Protein AF-A0A1D3RR17-F1 (afdb_monomer)

Mean predicted aligned error: 8.39 Å

Sequence (86 aa):
MSLNFSIANVVYVKNLSANVSEEDIREKFQECDEIINVVFKKFPGTNQKYCQIEFKTSEGITKSSRLNGELLLKIFFFIFLYFFIC

Radius of gyration: 12.67 Å; Cα contacts (8 Å, |Δi|>4): 136; chains: 1; bounding box: 32×25×32 Å

pLDDT: mean 73.02, std 13.8, range [33.94, 87.31]

Foldseek 3Di:
DDPPPPVFLKKKKWPDDPPDDPVLVCVVLVVQAAWPDKDWDADVPDNTIMIMTTGPDNSSSVSVQVCQQPARPNTHMHIDDPPPPD

Structure (mmCIF, N/CA/C/O backbone):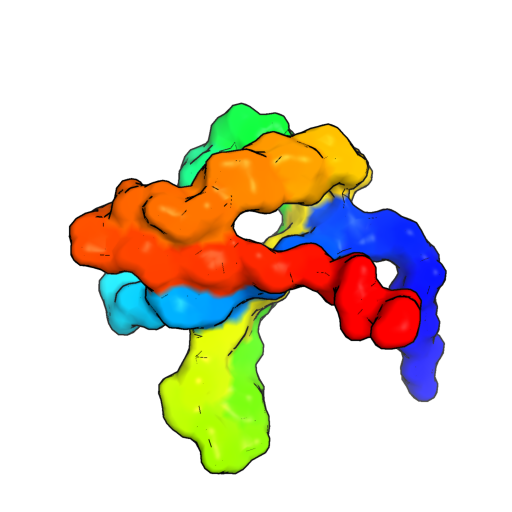
data_AF-A0A1D3RR17-F1
#
_entry.id   AF-A0A1D3RR17-F1
#
loop_
_atom_site.group_PDB
_atom_site.id
_atom_site.type_symbol
_atom_site.label_atom_id
_atom_site.label_alt_id
_atom_site.label_comp_id
_atom_site.label_asym_id
_atom_site.label_entity_id
_atom_site.label_seq_id
_atom_site.pdbx_PDB_ins_code
_atom_site.Cartn_x
_atom_site.Cartn_y
_atom_site.Cartn_z
_atom_site.occupancy
_atom_site.B_iso_or_equiv
_atom_site.auth_seq_id
_atom_site.auth_comp_id
_atom_site.auth_asym_id
_atom_site.auth_atom_id
_atom_site.pdbx_PDB_model_num
ATOM 1 N N . MET A 1 1 ? -14.701 -13.507 -17.875 1.00 37.22 1 MET A N 1
ATOM 2 C CA . MET A 1 1 ? -14.362 -13.613 -16.441 1.00 37.22 1 MET A CA 1
ATOM 3 C C . MET A 1 1 ? -14.682 -12.290 -15.787 1.00 37.22 1 MET A C 1
ATOM 5 O O . MET A 1 1 ? -14.208 -11.263 -16.255 1.00 37.22 1 MET A O 1
ATOM 9 N N . SER A 1 2 ? -15.578 -12.328 -14.807 1.00 33.94 2 SER A N 1
ATOM 10 C CA . SER A 1 2 ? -16.191 -11.164 -14.176 1.00 33.94 2 SER A CA 1
ATOM 11 C C . SER A 1 2 ? -15.145 -10.291 -13.486 1.00 33.94 2 SER A C 1
ATOM 13 O O . SER A 1 2 ? -14.569 -10.688 -12.477 1.00 33.94 2 SER A O 1
ATOM 15 N N . LEU A 1 3 ? -14.924 -9.089 -14.016 1.00 44.31 3 LEU A N 1
ATOM 16 C CA . LEU A 1 3 ? -14.347 -7.990 -13.252 1.00 44.31 3 LEU A CA 1
ATOM 17 C C . LEU A 1 3 ? -15.443 -7.533 -12.286 1.00 44.31 3 LEU A C 1
ATOM 19 O O . LEU A 1 3 ? -16.292 -6.722 -12.643 1.00 44.31 3 LEU A O 1
ATOM 23 N N . ASN A 1 4 ? -15.482 -8.134 -11.094 1.00 40.66 4 ASN A N 1
ATOM 24 C CA . ASN A 1 4 ? -16.307 -7.644 -9.996 1.00 40.66 4 ASN A CA 1
ATOM 25 C C . ASN A 1 4 ? -15.786 -6.254 -9.613 1.00 40.66 4 ASN A C 1
ATOM 27 O O . ASN A 1 4 ? -14.881 -6.109 -8.797 1.00 40.66 4 ASN A O 1
ATOM 31 N N . PHE A 1 5 ? -16.362 -5.228 -10.232 1.00 47.62 5 PHE A N 1
ATOM 32 C CA . PHE A 1 5 ? -16.261 -3.826 -9.837 1.00 47.62 5 PHE A CA 1
ATOM 33 C C . PHE A 1 5 ? -17.091 -3.611 -8.558 1.00 47.62 5 PHE A C 1
ATOM 35 O O . PHE A 1 5 ? -18.011 -2.806 -8.504 1.00 47.62 5 PHE A O 1
ATOM 42 N N . SER A 1 6 ? -16.834 -4.414 -7.530 1.00 45.06 6 SER A N 1
ATOM 43 C CA . SER A 1 6 ? -17.621 -4.419 -6.304 1.00 45.06 6 SER A CA 1
ATOM 44 C C . SER A 1 6 ? -16.863 -3.652 -5.236 1.00 45.06 6 SER A C 1
ATOM 46 O O . SER A 1 6 ? -16.224 -4.283 -4.410 1.00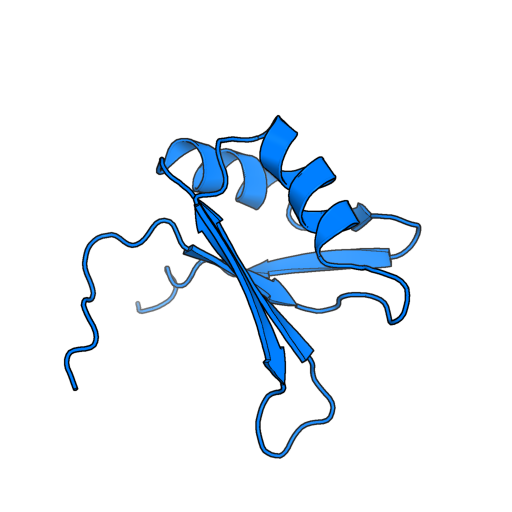 45.06 6 SER A O 1
ATOM 48 N N . ILE A 1 7 ? -16.871 -2.312 -5.292 1.00 56.88 7 ILE A N 1
ATOM 49 C CA . ILE A 1 7 ? -16.399 -1.421 -4.201 1.00 56.88 7 ILE A CA 1
ATOM 50 C C . ILE A 1 7 ? -15.047 -1.887 -3.613 1.00 56.88 7 ILE A C 1
ATOM 52 O O . ILE A 1 7 ? -14.802 -1.829 -2.413 1.00 56.88 7 ILE A O 1
ATOM 56 N N . ALA A 1 8 ? -14.174 -2.447 -4.455 1.00 62.28 8 ALA A N 1
ATOM 57 C CA . ALA A 1 8 ? -13.030 -3.184 -3.954 1.00 62.28 8 ALA A CA 1
ATOM 58 C C . ALA A 1 8 ? -12.085 -2.151 -3.343 1.00 62.28 8 ALA A C 1
ATOM 60 O O . ALA A 1 8 ? -11.595 -1.269 -4.053 1.00 62.28 8 ALA A O 1
ATOM 61 N N . ASN A 1 9 ? -11.894 -2.226 -2.025 1.00 77.56 9 ASN A N 1
ATOM 62 C CA . ASN A 1 9 ? -10.988 -1.382 -1.261 1.00 77.56 9 ASN A CA 1
ATOM 63 C C . ASN A 1 9 ? -9.562 -1.763 -1.661 1.00 77.56 9 ASN A C 1
ATOM 65 O O . ASN A 1 9 ? -8.829 -2.397 -0.915 1.00 77.56 9 ASN A O 1
ATOM 69 N N . VAL A 1 10 ? -9.182 -1.422 -2.885 1.00 79.56 10 VAL A N 1
ATOM 70 C CA . VAL A 1 10 ? -7.953 -1.876 -3.507 1.00 79.56 10 VAL A CA 1
ATOM 71 C C . VAL A 1 10 ? -7.105 -0.675 -3.864 1.00 79.56 10 VAL A C 1
ATOM 73 O O . VAL A 1 10 ? -7.534 0.254 -4.551 1.00 79.56 10 VAL A O 1
ATOM 76 N N . VAL A 1 11 ? -5.868 -0.726 -3.402 1.00 82.00 11 VAL A N 1
ATOM 77 C CA . VAL A 1 11 ? -4.874 0.323 -3.534 1.00 82.00 11 VAL A CA 1
ATOM 78 C C . VAL A 1 11 ? -3.770 -0.172 -4.440 1.00 82.00 11 VAL A C 1
ATOM 80 O O . VAL A 1 11 ? -3.278 -1.289 -4.290 1.00 82.00 11 VAL A O 1
ATOM 83 N N . TYR A 1 12 ? -3.359 0.670 -5.381 1.00 82.50 12 TYR A N 1
ATOM 84 C CA . TYR A 1 12 ? -2.271 0.344 -6.287 1.00 82.50 12 TYR A CA 1
ATOM 85 C C . TYR A 1 12 ? -1.053 1.163 -5.913 1.00 82.50 12 TYR A C 1
ATOM 87 O O . TYR A 1 12 ? -1.070 2.387 -6.000 1.00 82.50 12 TYR A O 1
ATOM 95 N N . VAL A 1 13 ? 0.020 0.491 -5.523 1.00 81.62 13 VAL A N 1
ATOM 96 C CA . VAL A 1 13 ? 1.276 1.132 -5.151 1.00 81.62 13 VAL A CA 1
ATOM 97 C C . VAL A 1 13 ? 2.271 0.989 -6.295 1.00 81.62 13 VAL A C 1
ATOM 99 O O . VAL A 1 13 ? 2.577 -0.113 -6.755 1.00 81.62 13 VAL A O 1
ATOM 102 N N . LYS A 1 14 ? 2.770 2.124 -6.776 1.00 78.81 14 LYS A N 1
ATOM 103 C CA . LYS A 1 14 ? 3.818 2.244 -7.792 1.00 78.81 14 LYS A CA 1
ATOM 104 C C . LYS A 1 14 ? 5.076 2.848 -7.170 1.00 78.81 14 LYS A C 1
ATOM 106 O O . LYS A 1 14 ? 5.045 3.392 -6.068 1.00 78.81 14 LYS A O 1
ATOM 111 N N . ASN A 1 15 ? 6.182 2.768 -7.910 1.00 76.81 15 ASN A N 1
ATOM 112 C CA . ASN A 1 15 ? 7.489 3.282 -7.491 1.00 76.81 15 ASN A CA 1
ATOM 113 C C . ASN A 1 15 ? 8.060 2.588 -6.239 1.00 76.81 15 ASN A C 1
ATOM 115 O O . ASN A 1 15 ? 8.653 3.211 -5.365 1.00 76.81 15 ASN A O 1
ATOM 119 N N . LEU A 1 16 ? 7.870 1.271 -6.152 1.00 71.94 16 LEU A N 1
ATOM 120 C CA . LEU A 1 16 ? 8.414 0.459 -5.069 1.00 71.94 16 LEU A CA 1
ATOM 121 C C . LEU A 1 16 ? 9.878 0.108 -5.335 1.00 71.94 16 LEU A C 1
ATOM 123 O O . LEU A 1 16 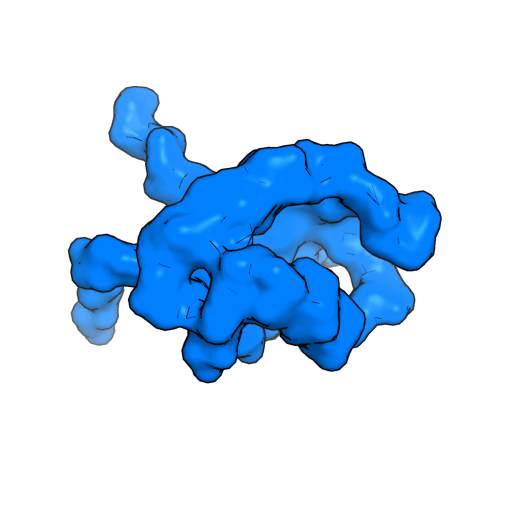? 10.244 -0.298 -6.446 1.00 71.94 16 LEU A O 1
ATOM 127 N N . SER A 1 17 ? 10.699 0.202 -4.289 1.00 67.94 17 SER A N 1
ATOM 128 C CA . SER A 1 17 ? 12.100 -0.215 -4.336 1.00 67.94 17 SER A CA 1
ATOM 129 C C . SER A 1 17 ? 12.258 -1.676 -4.768 1.00 67.94 17 SER A C 1
ATOM 131 O O . SER A 1 17 ? 11.362 -2.505 -4.615 1.00 67.94 17 SER A O 1
ATOM 133 N N . ALA A 1 18 ? 13.432 -2.037 -5.290 1.00 68.81 18 ALA A N 1
ATOM 134 C CA . ALA A 1 18 ? 13.858 -3.440 -5.362 1.00 68.81 18 ALA A CA 1
ATOM 135 C C . ALA A 1 18 ? 13.939 -4.114 -3.993 1.00 68.81 18 ALA A C 1
ATOM 137 O O . ALA A 1 18 ? 13.793 -5.326 -3.925 1.00 68.81 18 ALA A O 1
ATOM 138 N N . ASN A 1 19 ? 14.099 -3.319 -2.940 1.00 72.75 19 ASN A N 1
ATOM 139 C CA . ASN A 1 19 ? 14.277 -3.800 -1.582 1.00 72.75 19 ASN A CA 1
ATOM 140 C C . ASN A 1 19 ? 12.985 -3.878 -0.758 1.00 72.75 19 ASN A C 1
ATOM 142 O O . ASN A 1 19 ? 13.056 -4.272 0.397 1.00 72.75 19 ASN A O 1
ATOM 146 N N . VAL A 1 20 ? 11.847 -3.450 -1.315 1.00 75.38 20 VAL A N 1
ATOM 147 C CA . VAL A 1 20 ? 10.548 -3.556 -0.642 1.00 75.38 20 VAL A CA 1
ATOM 148 C C . VAL A 1 20 ? 9.969 -4.939 -0.898 1.00 75.38 20 VAL A C 1
ATOM 150 O O . VAL A 1 20 ? 9.799 -5.324 -2.060 1.00 75.38 20 VAL A O 1
ATOM 153 N N . SER A 1 21 ? 9.633 -5.636 0.184 1.00 80.62 21 SER A N 1
ATOM 154 C CA . SER A 1 21 ? 8.952 -6.925 0.147 1.00 80.62 21 SER A CA 1
ATOM 155 C C . SER A 1 21 ? 7.458 -6.774 0.425 1.00 80.62 21 SER A C 1
ATOM 157 O O . SER A 1 21 ? 6.969 -5.718 0.836 1.00 80.62 21 SER A O 1
ATOM 159 N N . GLU A 1 22 ? 6.713 -7.852 0.190 1.00 82.06 22 GLU A N 1
ATOM 160 C CA . GLU A 1 22 ? 5.307 -7.942 0.588 1.00 82.06 22 GLU A CA 1
ATOM 161 C C . GLU A 1 22 ? 5.113 -7.693 2.077 1.00 82.06 22 GLU A C 1
ATOM 163 O O . GLU A 1 22 ? 4.180 -6.996 2.461 1.00 82.06 22 GLU A O 1
ATOM 168 N N . GLU A 1 23 ? 6.029 -8.212 2.889 1.00 84.12 23 GLU A N 1
ATOM 169 C CA . GLU A 1 23 ? 6.010 -8.085 4.340 1.00 84.12 23 GLU A CA 1
ATOM 170 C C . GLU A 1 23 ? 6.116 -6.620 4.770 1.00 84.12 23 GLU A C 1
ATOM 172 O O . GLU A 1 23 ? 5.258 -6.167 5.514 1.00 84.12 23 GLU A O 1
ATOM 177 N N . ASP A 1 24 ? 7.048 -5.838 4.211 1.00 83.44 24 ASP A N 1
ATOM 178 C CA . ASP A 1 24 ? 7.192 -4.408 4.531 1.00 83.44 24 ASP A CA 1
ATOM 179 C C . ASP A 1 24 ? 5.932 -3.601 4.192 1.00 83.44 24 ASP A C 1
ATOM 181 O O . ASP A 1 24 ? 5.510 -2.713 4.935 1.00 83.44 24 ASP A O 1
ATOM 185 N N . ILE A 1 25 ? 5.319 -3.898 3.041 1.00 81.44 25 ILE A N 1
ATOM 186 C CA . ILE A 1 25 ? 4.056 -3.273 2.646 1.00 81.44 25 ILE A CA 1
ATOM 187 C C . ILE A 1 25 ? 2.957 -3.708 3.605 1.00 81.44 25 ILE A C 1
ATOM 189 O O . ILE A 1 25 ? 2.217 -2.876 4.119 1.00 81.44 25 ILE A O 1
ATOM 193 N N . ARG A 1 26 ? 2.853 -5.000 3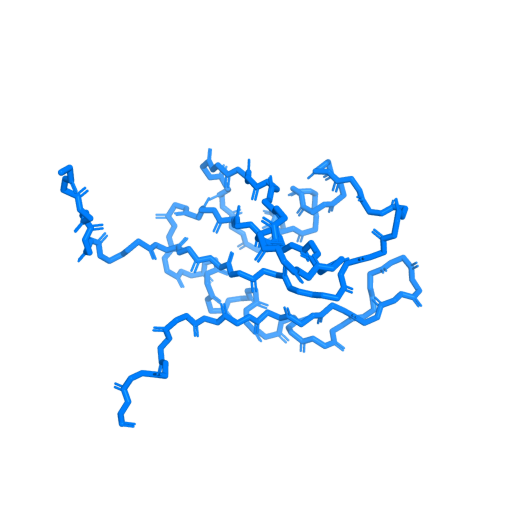.894 1.00 84.88 26 ARG A N 1
ATOM 194 C CA . ARG A 1 26 ? 1.854 -5.503 4.823 1.00 84.88 26 ARG A CA 1
ATOM 195 C C . ARG A 1 26 ? 2.019 -4.859 6.195 1.00 84.88 26 ARG A C 1
ATOM 197 O O . ARG A 1 26 ? 1.027 -4.424 6.758 1.00 84.88 26 ARG A O 1
ATOM 204 N N . GLU A 1 27 ? 3.243 -4.697 6.685 1.00 84.56 27 GLU A N 1
ATOM 205 C CA . GLU A 1 27 ? 3.522 -4.063 7.968 1.00 84.56 27 GLU A CA 1
ATOM 206 C C . GLU A 1 27 ? 3.237 -2.562 7.990 1.00 84.56 27 GLU A C 1
ATOM 208 O O . GLU A 1 27 ? 2.703 -2.046 8.971 1.00 84.56 27 GLU A O 1
ATOM 213 N N . LYS A 1 28 ? 3.538 -1.847 6.905 1.00 81.94 28 LYS A N 1
ATOM 214 C CA . LYS A 1 28 ? 3.258 -0.410 6.847 1.00 81.94 28 LYS A CA 1
ATOM 215 C C . LYS A 1 28 ? 1.769 -0.121 6.693 1.00 81.94 28 LYS A C 1
ATOM 217 O O . LYS A 1 28 ? 1.257 0.841 7.258 1.00 81.94 28 LYS A O 1
ATOM 222 N N . PHE A 1 29 ? 1.076 -0.937 5.908 1.00 81.00 29 PHE A N 1
ATOM 223 C CA . PHE A 1 29 ? -0.328 -0.721 5.593 1.00 81.00 29 PHE A CA 1
ATOM 224 C C . PHE A 1 29 ? -1.274 -1.405 6.601 1.00 81.00 29 PHE A C 1
ATOM 226 O O . PHE A 1 29 ? -2.402 -0.936 6.737 1.00 81.00 29 PHE A O 1
ATOM 233 N N . GLN A 1 30 ? -0.832 -2.417 7.368 1.00 84.00 30 GLN A N 1
ATOM 234 C CA . GLN A 1 30 ? -1.625 -2.981 8.479 1.00 84.00 30 GLN A CA 1
ATOM 235 C C . GLN A 1 30 ? -1.850 -1.961 9.601 1.00 84.00 30 GLN A C 1
ATOM 237 O O . GLN A 1 30 ? -2.846 -2.039 10.311 1.00 84.00 30 GLN A O 1
ATOM 242 N N . GLU A 1 31 ? -0.935 -0.996 9.760 1.00 83.50 31 GLU A N 1
ATOM 243 C CA . GLU A 1 31 ? -1.081 0.106 10.721 1.00 83.50 31 GLU A CA 1
ATOM 244 C C . GLU A 1 31 ? -2.265 1.016 10.349 1.00 83.50 31 GLU A C 1
ATOM 246 O O . GLU A 1 31 ? -2.887 1.633 11.213 1.00 83.50 31 GLU A O 1
ATOM 251 N N . CYS A 1 32 ? -2.611 1.074 9.059 1.00 80.50 32 CYS A N 1
ATOM 252 C CA . CYS A 1 32 ? -3.784 1.796 8.585 1.00 80.50 32 CYS A CA 1
ATOM 253 C C . CYS A 1 32 ? -5.071 0.991 8.793 1.00 80.50 32 CYS A C 1
ATOM 255 O O . CYS A 1 32 ? -6.035 1.535 9.343 1.00 80.50 32 CYS A O 1
ATOM 257 N N . ASP A 1 33 ? -5.107 -0.252 8.296 1.00 84.44 33 ASP A N 1
ATOM 258 C CA . ASP A 1 33 ? -6.293 -1.119 8.312 1.00 84.44 33 ASP A CA 1
ATOM 259 C C . ASP A 1 33 ? -5.958 -2.591 8.008 1.00 84.44 33 ASP A C 1
ATOM 261 O O . ASP A 1 33 ? -4.840 -2.921 7.617 1.00 84.44 33 ASP A O 1
ATOM 265 N N . GLU A 1 34 ? -6.938 -3.489 8.139 1.00 87.00 34 GLU A N 1
ATOM 266 C CA . GLU A 1 34 ? -6.743 -4.919 7.890 1.00 87.00 34 GLU A CA 1
ATOM 267 C C . GLU A 1 34 ? -6.610 -5.204 6.386 1.00 87.00 34 GLU A C 1
ATOM 269 O O . GLU A 1 34 ? -7.521 -4.952 5.590 1.00 87.00 34 GLU A O 1
ATOM 274 N N . ILE A 1 35 ? -5.462 -5.758 5.998 1.00 87.31 35 ILE A N 1
ATOM 275 C CA . ILE A 1 35 ? -5.171 -6.157 4.621 1.00 87.31 35 ILE A CA 1
ATOM 276 C C . ILE A 1 35 ? -5.669 -7.583 4.403 1.00 87.31 35 ILE A C 1
ATOM 278 O O . ILE A 1 35 ? -5.217 -8.515 5.069 1.00 87.31 35 ILE A O 1
ATOM 282 N N . ILE A 1 36 ? -6.569 -7.748 3.439 1.00 86.25 36 ILE A N 1
ATOM 283 C CA . ILE A 1 36 ? -7.087 -9.046 3.005 1.00 86.25 36 ILE A CA 1
ATOM 284 C C . ILE A 1 36 ? -6.077 -9.730 2.091 1.00 86.25 36 ILE A C 1
ATOM 286 O O . ILE A 1 36 ? -5.821 -10.924 2.237 1.00 86.25 36 ILE A O 1
ATOM 290 N N . ASN A 1 37 ? -5.513 -8.986 1.138 1.00 84.06 37 ASN A N 1
ATOM 291 C CA . ASN A 1 37 ? -4.649 -9.575 0.126 1.00 84.06 37 ASN A CA 1
ATOM 292 C C . ASN A 1 37 ? -3.599 -8.588 -0.383 1.00 84.06 37 ASN A C 1
ATOM 294 O O . ASN A 1 37 ? -3.872 -7.398 -0.529 1.00 84.06 37 ASN A O 1
ATOM 298 N N . VAL A 1 38 ? -2.407 -9.086 -0.702 1.00 85.75 38 VAL A N 1
ATOM 299 C CA . VAL A 1 38 ? -1.343 -8.308 -1.344 1.00 85.75 38 VAL A CA 1
ATOM 300 C C . VAL A 1 38 ? -0.881 -9.072 -2.574 1.00 85.75 38 VAL A C 1
ATOM 302 O O . VAL A 1 38 ? -0.666 -10.276 -2.529 1.00 85.75 38 VAL A O 1
ATOM 305 N N . VAL A 1 39 ? -0.791 -8.386 -3.710 1.00 84.69 39 VAL A N 1
ATOM 306 C CA . VAL A 1 39 ? -0.440 -9.002 -4.987 1.00 84.69 39 VAL A CA 1
ATOM 307 C C . VAL A 1 39 ? 0.528 -8.108 -5.745 1.00 84.69 39 VAL A C 1
ATOM 309 O O . VAL A 1 39 ? 0.179 -7.024 -6.215 1.00 84.69 39 VAL A O 1
ATOM 312 N N . PHE A 1 40 ? 1.746 -8.597 -5.950 1.00 83.00 40 PHE A N 1
ATOM 313 C CA . PHE A 1 40 ? 2.735 -7.926 -6.786 1.00 83.00 40 PHE A CA 1
ATOM 314 C C . PHE A 1 40 ? 2.573 -8.352 -8.238 1.00 83.00 40 PHE A C 1
ATOM 316 O O . PHE A 1 40 ? 2.646 -9.531 -8.580 1.00 83.00 40 PHE A O 1
ATOM 323 N N . LYS A 1 41 ? 2.387 -7.374 -9.121 1.00 79.50 41 LYS A N 1
ATOM 324 C CA . LYS A 1 41 ? 2.284 -7.589 -10.562 1.00 79.50 41 LYS A CA 1
ATOM 325 C C . LYS A 1 41 ? 3.318 -6.741 -11.288 1.00 79.50 41 LYS A C 1
ATOM 327 O O . LYS A 1 41 ? 3.729 -5.668 -10.850 1.00 79.50 41 LYS A O 1
ATOM 332 N N . LYS A 1 42 ? 3.769 -7.241 -12.431 1.00 78.00 42 LYS A N 1
ATOM 333 C CA . LYS A 1 42 ? 4.609 -6.488 -13.364 1.00 78.00 42 LYS A CA 1
ATOM 334 C C . LYS A 1 42 ? 3.747 -6.085 -14.545 1.00 78.00 42 LYS A C 1
ATOM 336 O O . LYS A 1 42 ? 2.946 -6.893 -15.012 1.00 78.00 42 LYS A O 1
ATOM 341 N N . PHE A 1 43 ? 3.891 -4.847 -15.011 1.00 73.00 43 PHE A N 1
ATOM 342 C CA . PHE A 1 43 ? 3.209 -4.438 -16.230 1.00 73.00 43 PHE A CA 1
ATOM 343 C C . PHE A 1 43 ? 3.829 -5.184 -17.421 1.00 73.00 43 PHE A C 1
ATOM 345 O O . PHE A 1 43 ? 5.043 -5.109 -17.619 1.00 73.00 43 PHE A O 1
ATOM 352 N N . PRO A 1 44 ? 3.037 -5.907 -18.229 1.00 68.19 44 PRO A N 1
ATOM 353 C CA . PRO A 1 44 ? 3.555 -6.533 -19.437 1.00 68.19 44 PRO A CA 1
ATOM 354 C C . PRO A 1 44 ? 4.038 -5.434 -20.396 1.00 68.19 44 PRO A C 1
ATOM 356 O O . PRO A 1 44 ? 3.286 -4.526 -20.737 1.00 68.19 44 PRO A O 1
ATOM 359 N N . GLY A 1 45 ? 5.313 -5.483 -20.789 1.00 69.69 45 GLY A N 1
ATOM 360 C CA . GLY A 1 45 ? 5.921 -4.513 -21.711 1.00 69.69 45 GLY A CA 1
ATOM 361 C C . GLY A 1 45 ? 6.604 -3.304 -21.062 1.00 69.69 45 GLY A C 1
ATOM 362 O O . GLY A 1 45 ? 7.274 -2.549 -21.758 1.00 69.69 45 GLY A O 1
ATOM 363 N N . THR A 1 46 ? 6.521 -3.125 -19.740 1.00 65.56 46 THR A N 1
ATOM 364 C CA . THR A 1 46 ? 7.358 -2.151 -19.018 1.00 65.56 46 THR A CA 1
ATOM 365 C C . THR A 1 46 ? 8.070 -2.831 -17.858 1.00 65.56 46 THR A C 1
ATOM 367 O O . THR A 1 46 ? 7.490 -3.648 -17.153 1.00 65.56 46 THR A O 1
ATOM 370 N N . ASN A 1 47 ? 9.318 -2.448 -17.573 1.00 67.50 47 ASN A N 1
ATOM 371 C CA . ASN A 1 47 ? 10.036 -2.900 -16.368 1.00 67.50 47 ASN A CA 1
ATOM 372 C C . ASN A 1 47 ? 9.454 -2.306 -15.063 1.00 67.50 47 ASN A C 1
ATOM 374 O O . ASN A 1 47 ? 10.112 -2.270 -14.025 1.00 67.50 47 ASN A O 1
ATOM 378 N N . GLN A 1 48 ? 8.212 -1.823 -15.113 1.00 70.38 48 GLN A N 1
ATOM 379 C CA . GLN A 1 48 ? 7.496 -1.243 -13.996 1.00 70.38 48 GLN A CA 1
ATOM 380 C C . GLN A 1 48 ? 6.728 -2.342 -13.267 1.00 70.38 48 GLN A C 1
ATOM 382 O O . GLN A 1 48 ? 5.874 -3.040 -13.819 1.00 70.38 48 GLN A O 1
ATOM 387 N N . LYS A 1 49 ? 7.042 -2.475 -11.988 1.00 75.88 49 LYS A N 1
ATOM 388 C CA . LYS A 1 49 ? 6.344 -3.329 -11.032 1.00 75.88 49 LYS A CA 1
ATOM 389 C C . LYS A 1 49 ? 5.385 -2.473 -10.217 1.00 75.88 49 LYS A C 1
ATOM 391 O O . LYS A 1 49 ? 5.715 -1.347 -9.846 1.00 75.88 49 LYS A O 1
ATOM 396 N N . TYR A 1 50 ? 4.208 -3.015 -9.959 1.00 79.00 50 TYR A N 1
ATOM 397 C CA . TYR A 1 50 ? 3.189 -2.405 -9.125 1.00 79.00 50 TYR A CA 1
ATOM 398 C C . TYR A 1 50 ? 2.689 -3.429 -8.115 1.00 79.00 50 TYR A C 1
ATOM 400 O O . TYR A 1 50 ? 2.621 -4.626 -8.393 1.00 79.00 50 TYR A O 1
ATOM 408 N N . CYS A 1 51 ? 2.358 -2.950 -6.929 1.00 82.81 51 CYS A N 1
ATOM 409 C CA . CYS A 1 51 ? 1.711 -3.746 -5.905 1.00 82.81 51 CYS A CA 1
ATOM 410 C C . CYS A 1 51 ? 0.228 -3.392 -5.870 1.00 82.81 51 CYS A C 1
ATOM 412 O O . CYS A 1 51 ? -0.144 -2.231 -6.029 1.00 82.81 51 CYS A O 1
ATOM 414 N N . GLN A 1 52 ? -0.609 -4.400 -5.705 1.00 84.44 52 GLN A N 1
ATOM 415 C CA . GLN A 1 52 ? -2.039 -4.284 -5.505 1.00 84.44 52 GLN A CA 1
ATOM 416 C C . GLN A 1 52 ? -2.335 -4.769 -4.087 1.00 84.44 52 GLN A C 1
ATOM 418 O O . GLN A 1 52 ? -2.034 -5.911 -3.764 1.00 84.44 52 GLN A O 1
ATOM 423 N N . ILE A 1 53 ? -2.900 -3.907 -3.251 1.00 84.69 53 ILE A N 1
ATOM 424 C CA . ILE A 1 53 ? -3.230 -4.211 -1.856 1.00 84.69 53 ILE A CA 1
ATOM 425 C C . ILE A 1 53 ? -4.740 -4.127 -1.715 1.00 84.69 53 ILE A C 1
ATOM 427 O O . ILE A 1 53 ? -5.325 -3.114 -2.081 1.00 84.69 53 ILE A O 1
ATOM 431 N N . GLU A 1 54 ? -5.361 -5.171 -1.193 1.00 85.62 54 GLU A N 1
ATOM 432 C CA . GLU A 1 54 ? -6.785 -5.240 -0.899 1.00 85.62 54 GLU A CA 1
ATOM 433 C C . GLU A 1 54 ? -7.001 -5.093 0.604 1.00 85.62 54 GLU A C 1
ATOM 435 O O . GLU A 1 54 ? -6.501 -5.887 1.399 1.00 85.62 54 GLU A O 1
ATOM 440 N N . PHE A 1 55 ? -7.744 -4.066 0.985 1.00 84.94 55 PHE A N 1
ATOM 441 C CA . PHE A 1 55 ? -8.143 -3.776 2.350 1.00 84.94 55 PHE A CA 1
ATOM 442 C C . PHE A 1 55 ? -9.531 -4.318 2.633 1.00 84.94 55 PHE A C 1
ATOM 444 O O . PHE A 1 55 ? -10.372 -4.479 1.746 1.00 84.94 55 PHE A O 1
ATOM 451 N N . LYS A 1 56 ? -9.795 -4.540 3.914 1.00 84.31 56 LYS A N 1
ATOM 452 C CA . LYS A 1 56 ? -11.116 -4.923 4.387 1.00 84.31 56 LYS A CA 1
ATOM 453 C C . LYS A 1 56 ? -12.086 -3.757 4.370 1.00 84.31 56 LYS A C 1
ATOM 455 O O . LYS A 1 56 ? -13.245 -3.941 4.001 1.00 84.31 56 LYS A O 1
ATOM 460 N N . THR A 1 57 ? -11.621 -2.561 4.723 1.00 83.50 57 THR A N 1
ATOM 461 C CA . THR A 1 57 ? -12.471 -1.373 4.803 1.00 83.50 57 THR A CA 1
ATOM 462 C C . THR A 1 57 ? -12.001 -0.246 3.884 1.00 83.50 57 THR A C 1
ATOM 464 O O . THR A 1 57 ? -10.833 -0.146 3.501 1.00 83.50 57 THR A O 1
ATOM 467 N N . SER A 1 58 ? -12.925 0.660 3.561 1.00 79.69 58 SER A N 1
ATOM 468 C CA . SER A 1 58 ? -12.632 1.918 2.862 1.00 79.69 58 SER A CA 1
ATOM 469 C C . SER A 1 58 ? -11.8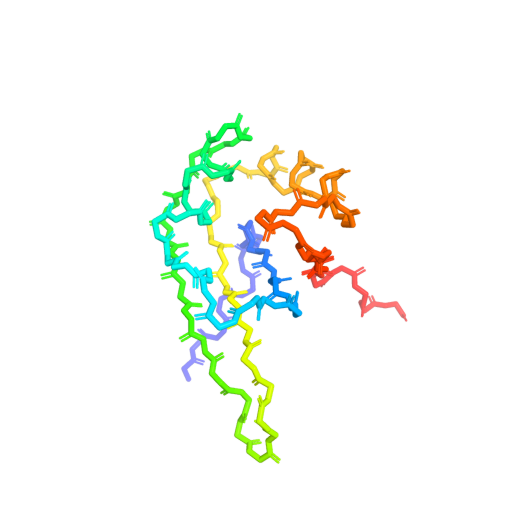35 2.905 3.724 1.00 79.69 58 SER A C 1
ATOM 471 O O . SER A 1 58 ? -11.299 3.899 3.226 1.00 79.69 58 SER A O 1
ATOM 473 N N . GLU A 1 59 ? -11.740 2.647 5.029 1.00 82.56 59 GLU A N 1
ATOM 474 C CA . GLU A 1 59 ? -10.944 3.443 5.954 1.00 82.56 59 GLU A CA 1
ATOM 475 C C . GLU A 1 59 ? -9.448 3.222 5.708 1.00 82.56 59 GLU A C 1
ATOM 477 O O . GLU A 1 59 ? -8.689 4.193 5.646 1.00 82.56 59 GLU A O 1
ATOM 482 N N . GLY A 1 60 ? -9.052 1.975 5.424 1.00 81.06 60 GLY A N 1
ATOM 483 C CA . GLY A 1 60 ? -7.701 1.631 4.978 1.00 81.06 60 GLY A CA 1
ATOM 484 C C . GLY A 1 60 ? -7.281 2.372 3.722 1.00 81.06 60 GLY A C 1
ATOM 485 O O . GLY A 1 60 ? -6.184 2.916 3.666 1.00 81.06 60 GLY A O 1
ATOM 486 N N . ILE A 1 61 ? -8.200 2.512 2.769 1.00 80.94 61 ILE A N 1
ATOM 487 C CA . ILE A 1 61 ? -8.000 3.277 1.532 1.00 80.94 61 ILE A CA 1
ATOM 488 C C . ILE A 1 61 ? -7.733 4.748 1.811 1.00 80.94 61 ILE A C 1
ATOM 490 O O . ILE A 1 61 ? -6.802 5.344 1.270 1.00 80.94 61 ILE A O 1
ATOM 494 N N . THR A 1 62 ? -8.545 5.339 2.682 1.00 81.81 62 THR A N 1
ATOM 495 C CA . THR A 1 62 ? -8.443 6.758 3.023 1.00 81.81 62 THR A CA 1
ATOM 496 C C . THR A 1 62 ? -7.153 7.042 3.790 1.00 81.81 62 THR A C 1
ATOM 498 O O . THR A 1 62 ? -6.447 8.002 3.477 1.00 81.81 62 THR A O 1
ATOM 501 N N . LYS A 1 63 ? -6.816 6.198 4.772 1.00 84.06 63 LYS A N 1
ATOM 502 C CA . LYS A 1 63 ? -5.579 6.309 5.556 1.00 84.06 63 LYS A CA 1
ATOM 503 C C . LYS A 1 63 ? -4.352 6.084 4.683 1.00 84.06 63 LYS A C 1
ATOM 505 O O . LYS A 1 63 ? -3.453 6.920 4.690 1.00 84.06 63 LYS A O 1
ATOM 510 N N . SER A 1 64 ? -4.346 5.037 3.859 1.00 81.94 64 SER A N 1
ATOM 511 C CA . SER A 1 64 ? -3.223 4.772 2.965 1.00 81.94 64 SER A CA 1
ATOM 512 C C . SER A 1 64 ? -3.036 5.902 1.958 1.00 81.94 64 SER A C 1
ATOM 514 O O . SER A 1 64 ? -1.914 6.323 1.71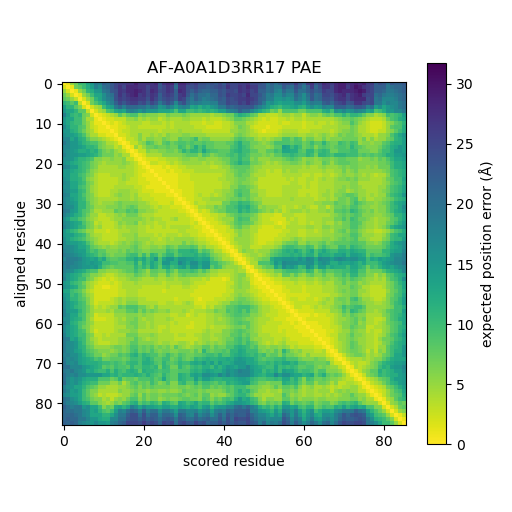7 1.00 81.94 64 SER A O 1
ATOM 516 N N . SER A 1 65 ? -4.117 6.456 1.402 1.00 78.88 65 SER A N 1
ATOM 517 C CA . SER A 1 65 ? -4.028 7.586 0.471 1.00 78.88 65 SER A CA 1
ATOM 518 C C . SER A 1 65 ? -3.400 8.827 1.095 1.00 78.88 65 SER A C 1
ATOM 520 O O . SER A 1 65 ? -2.787 9.607 0.372 1.00 78.88 65 SER A O 1
ATOM 522 N N . ARG A 1 66 ? -3.543 9.028 2.410 1.00 80.44 66 ARG A N 1
ATOM 523 C CA . ARG A 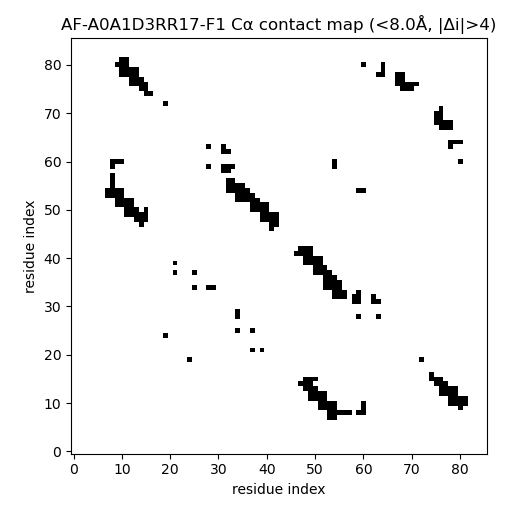1 66 ? -2.863 10.116 3.129 1.00 80.44 66 ARG A CA 1
ATOM 524 C C . ARG A 1 66 ? -1.368 9.860 3.289 1.00 80.44 66 ARG A C 1
ATOM 526 O O . ARG A 1 66 ? -0.613 10.818 3.362 1.00 80.44 66 ARG A O 1
ATOM 533 N N . LEU A 1 67 ? -0.955 8.593 3.293 1.00 77.25 67 LEU A N 1
ATOM 534 C CA . LEU A 1 67 ? 0.451 8.185 3.299 1.00 77.25 67 LEU A CA 1
ATOM 535 C C . LEU A 1 67 ? 1.081 8.175 1.895 1.00 77.25 67 LEU A C 1
ATOM 537 O O . LEU A 1 67 ? 2.251 7.836 1.742 1.00 77.25 67 LEU A O 1
ATOM 541 N N . ASN A 1 68 ? 0.326 8.523 0.851 1.00 77.56 68 ASN A N 1
ATOM 542 C CA . ASN A 1 68 ? 0.853 8.649 -0.502 1.00 77.56 68 ASN A CA 1
ATOM 543 C C . ASN A 1 68 ? 1.972 9.703 -0.552 1.00 77.56 68 ASN A C 1
ATOM 545 O O . ASN A 1 68 ? 1.726 10.868 -0.250 1.00 77.56 68 ASN A O 1
ATOM 549 N N . GLY A 1 69 ? 3.177 9.314 -0.977 1.00 67.88 69 GLY A N 1
ATOM 550 C CA . GLY A 1 69 ? 4.334 10.210 -0.984 1.00 67.88 69 GLY A CA 1
ATOM 551 C C . GLY A 1 69 ? 5.102 10.272 0.340 1.00 67.88 69 GLY A C 1
ATOM 552 O O . GLY A 1 69 ? 5.949 11.148 0.497 1.00 67.88 69 GLY A O 1
ATOM 553 N N . GLU A 1 70 ? 4.859 9.349 1.272 1.00 70.19 70 GLU A N 1
ATOM 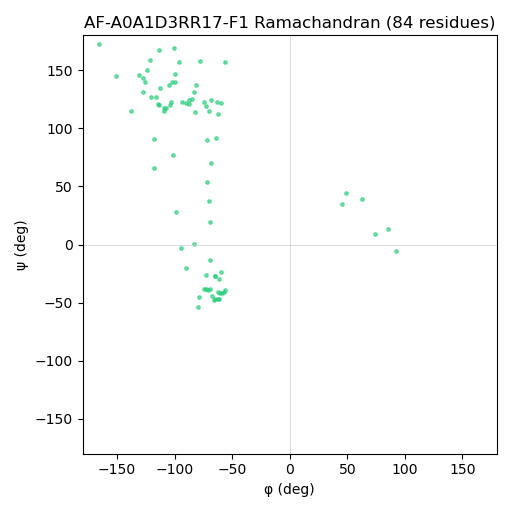554 C CA . GLU A 1 70 ? 5.739 9.138 2.425 1.00 70.19 70 GLU A CA 1
ATOM 555 C C . GLU A 1 70 ? 6.996 8.339 2.036 1.00 70.19 70 GLU A C 1
ATOM 557 O O . GLU A 1 70 ? 7.036 7.599 1.046 1.00 70.19 70 GLU A O 1
ATOM 562 N N . LEU A 1 71 ? 8.052 8.479 2.840 1.00 67.88 71 LEU A N 1
ATOM 563 C CA . LEU A 1 71 ? 9.288 7.716 2.687 1.00 67.88 71 LEU A CA 1
ATOM 564 C C . LEU A 1 71 ? 9.136 6.334 3.333 1.00 67.88 71 LEU A C 1
ATOM 566 O O . LEU A 1 71 ? 9.072 6.216 4.555 1.00 67.88 71 LEU A O 1
ATOM 570 N N . LEU A 1 72 ? 9.166 5.275 2.523 1.00 66.06 72 LEU A N 1
ATOM 571 C CA . LEU A 1 72 ? 9.272 3.894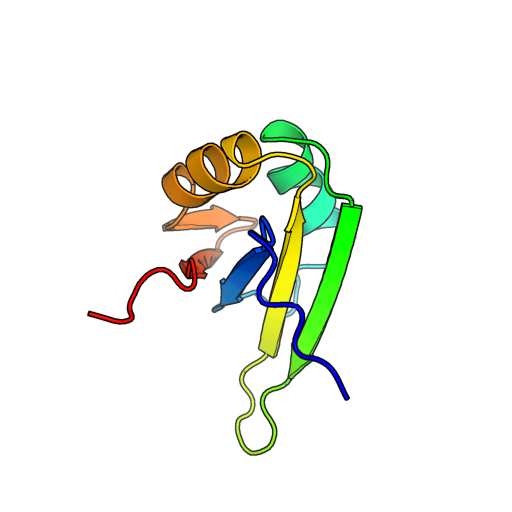 2.998 1.00 66.06 72 LEU A CA 1
ATOM 572 C C . LEU A 1 72 ? 10.664 3.377 2.638 1.00 66.06 72 LEU A C 1
ATOM 574 O O . LEU A 1 72 ? 11.038 3.347 1.466 1.00 66.06 72 LEU A O 1
ATOM 578 N N . LEU A 1 73 ? 11.467 3.034 3.653 1.00 60.31 73 LEU A N 1
ATOM 579 C CA . LEU A 1 73 ? 12.839 2.529 3.481 1.00 60.31 73 LEU A CA 1
ATOM 580 C C . LEU A 1 73 ? 13.694 3.396 2.525 1.00 60.31 73 LEU A C 1
ATOM 582 O O . LEU A 1 73 ? 14.427 2.879 1.682 1.00 60.31 73 LEU A O 1
ATOM 586 N N . LYS A 1 74 ? 13.610 4.729 2.678 1.00 62.56 74 LYS A N 1
ATOM 587 C CA . LYS A 1 74 ? 14.330 5.766 1.900 1.00 62.56 74 LYS A CA 1
ATOM 588 C C . LYS A 1 74 ? 13.836 6.019 0.468 1.00 62.56 74 LYS A C 1
ATOM 590 O O . LYS A 1 74 ? 14.496 6.761 -0.258 1.00 62.56 74 LYS A O 1
ATOM 595 N N . ILE A 1 75 ? 12.701 5.454 0.050 1.00 67.94 75 ILE A N 1
ATOM 596 C CA . ILE A 1 75 ? 12.117 5.706 -1.276 1.00 67.94 75 ILE A CA 1
ATOM 597 C C . ILE A 1 75 ? 10.670 6.178 -1.131 1.00 67.94 75 ILE A C 1
ATOM 599 O O . ILE A 1 75 ? 9.916 5.684 -0.297 1.00 67.94 75 ILE A O 1
ATOM 603 N N . PHE A 1 76 ? 10.297 7.155 -1.955 1.00 70.44 76 PHE A N 1
ATOM 604 C CA . PHE A 1 76 ? 8.927 7.643 -2.060 1.00 70.44 76 PHE A CA 1
ATOM 605 C C . PHE A 1 76 ? 8.074 6.635 -2.824 1.00 70.44 76 PHE A C 1
ATOM 607 O O . PHE A 1 76 ? 8.380 6.312 -3.974 1.00 70.44 76 PHE A O 1
ATOM 614 N N . PHE A 1 77 ? 7.000 6.153 -2.210 1.00 75.62 77 PHE A N 1
ATOM 615 C CA . PHE A 1 77 ? 6.019 5.316 -2.895 1.00 75.62 77 PHE A CA 1
ATOM 616 C C . PHE A 1 77 ? 4.812 6.156 -3.313 1.00 75.62 77 PHE A C 1
ATOM 618 O O . PHE A 1 77 ? 4.420 7.095 -2.620 1.00 75.62 77 PHE A O 1
ATOM 625 N N . PHE A 1 78 ? 4.215 5.797 -4.450 1.00 75.81 78 PHE A N 1
ATOM 626 C CA . PHE A 1 78 ? 3.019 6.463 -4.952 1.00 75.81 78 PHE A CA 1
ATOM 627 C C . PHE A 1 78 ? 1.831 5.514 -4.945 1.00 75.81 78 PHE A C 1
ATOM 629 O O . PHE A 1 78 ? 1.836 4.476 -5.606 1.00 75.81 78 PHE A O 1
ATOM 636 N N . ILE A 1 79 ? 0.801 5.897 -4.212 1.00 79.94 79 ILE A N 1
ATOM 637 C CA . ILE A 1 79 ? -0.483 5.232 -4.128 1.00 79.94 79 ILE A CA 1
ATOM 638 C C . ILE A 1 79 ? -1.433 5.859 -5.145 1.00 79.94 79 ILE A C 1
ATOM 640 O O . ILE A 1 79 ? -1.726 7.051 -5.105 1.00 79.94 79 ILE A O 1
ATOM 644 N N . PHE A 1 80 ? -1.956 5.019 -6.028 1.00 71.31 80 PHE A N 1
ATOM 645 C CA . PHE A 1 80 ? -3.034 5.343 -6.942 1.00 71.31 80 PHE A CA 1
ATOM 646 C C . PHE A 1 80 ? -4.287 4.596 -6.502 1.00 71.31 80 PHE A C 1
ATOM 648 O O . PHE A 1 80 ? -4.362 3.366 -6.548 1.00 71.31 80 PHE A O 1
ATOM 655 N N . LEU A 1 81 ? -5.286 5.363 -6.086 1.00 67.06 81 LEU A N 1
ATOM 656 C CA . LEU A 1 81 ? -6.654 4.886 -5.983 1.00 67.06 81 LEU A CA 1
ATOM 657 C C . LEU A 1 81 ? -7.266 4.997 -7.376 1.00 67.06 81 LEU A C 1
ATOM 659 O O . LEU A 1 81 ? -7.138 6.040 -8.013 1.00 67.06 81 LEU A O 1
ATOM 663 N N . TYR A 1 82 ? -7.914 3.943 -7.872 1.00 57.12 82 TYR A N 1
ATOM 664 C CA . TYR A 1 82 ? -8.574 3.923 -9.190 1.00 57.12 82 TYR A CA 1
ATOM 665 C C . TYR A 1 82 ? -9.840 4.808 -9.243 1.00 57.12 82 TYR A C 1
ATOM 667 O O . TYR A 1 82 ? -10.822 4.474 -9.894 1.00 57.12 82 TYR A O 1
ATOM 675 N N . PHE A 1 83 ? -9.824 5.960 -8.571 1.00 45.22 83 PHE A N 1
ATOM 676 C CA . PHE A 1 83 ? -10.909 6.937 -8.546 1.00 45.22 83 PHE A CA 1
ATOM 677 C C . PHE A 1 83 ? -10.679 8.108 -9.517 1.00 45.22 83 PHE A C 1
ATOM 679 O O . PHE A 1 83 ? -11.157 9.214 -9.292 1.00 45.22 83 PHE A O 1
ATOM 686 N N . PHE A 1 84 ? -9.945 7.872 -10.607 1.00 37.47 84 PHE A N 1
ATOM 687 C CA . PHE A 1 84 ? -9.807 8.816 -11.720 1.00 37.47 84 PHE A CA 1
ATOM 688 C C . PHE A 1 84 ? -10.371 8.191 -13.001 1.00 37.47 84 PHE A C 1
ATOM 690 O O . PHE A 1 84 ? -9.652 7.871 -13.943 1.00 37.47 84 PHE A O 1
ATOM 697 N N . ILE A 1 85 ? -11.684 7.970 -13.003 1.00 39.59 85 ILE A N 1
ATOM 698 C CA . ILE A 1 85 ? -12.485 8.031 -14.226 1.00 39.59 85 ILE A CA 1
ATOM 699 C C . ILE A 1 85 ? -13.485 9.161 -13.978 1.00 39.59 85 ILE A C 1
ATOM 701 O O . ILE A 1 85 ? -14.525 8.959 -13.357 1.00 39.59 85 ILE A O 1
ATOM 705 N N . CYS A 1 86 ? -13.087 10.365 -14.375 1.00 35.78 86 CYS A N 1
ATOM 706 C CA . CYS A 1 86 ? -13.961 11.483 -14.700 1.00 35.78 86 CYS A CA 1
ATOM 707 C C . CYS A 1 86 ? -13.474 11.995 -16.055 1.00 35.78 86 CYS A C 1
ATOM 709 O O . CYS A 1 86 ? -12.235 12.162 -16.179 1.00 35.78 86 CYS A O 1
#

InterPro domains:
  IPR000504 RNA recognition motif domain [PF00076] (11-71)
  IPR000504 RNA recognition motif domain [PS50102] (9-72)
  IPR000504 RNA recognition motif domain [SM00360] (10-76)
  IPR012677 Nucleotide-binding alpha-beta plait domain superfamily [G3DSA:3.30.70.330] (7-75)
  IPR035979 RNA-binding domain superfamily [SSF54928] (9-76)

Organism: Plasmodium chabaudi chabaudi (NCBI:txid31271)

Solvent-accessible surface area (backbone atoms only — not comparable to full-atom values): 5197 Å² total; per-residue (Å²): 132,86,78,77,85,63,85,65,33,50,41,35,37,33,62,68,57,93,84,62,49,71,64,59,52,50,60,62,47,45,76,54,26,60,68,74,44,77,46,81,46,64,47,89,96,47,99,48,53,35,36,39,37,31,33,73,42,67,61,24,50,56,47,48,57,71,53,42,63,39,74,57,96,89,39,57,33,43,60,46,64,90,80,78,84,127

Nearest PDB structures (foldseek):
  6aso-assembly1_A  TM=8.664E-01  e=4.533E-05  Saccharomyces cerevisiae
  5o2v-assembly1_A  TM=8.478E-01  e=3.510E-05  Homo sapiens
  2ghp-assembly2_F  TM=8.619E-01  e=1.734E-04  Saccharomyces cerevisiae
  2ghp-assembly1_D  TM=8.443E-01  e=3.734E-04  Saccharomyces cerevisiae
  2e44-assembly1_A  TM=8.131E-01  e=3.726E-03  Homo sapiens

Secondary structure (DSSP, 8-state):
-----S---EEEEES--TT--HHHHHHHHHTTS-EEEEEEEE-TTSS-EEEEEEESSHHHHHHHHHTTT-EETTEE-EEEES----